Protein AF-A0A925WE51-F1 (afdb_monomer_lite)

pLDDT: mean 95.67, std 2.16, range [89.94, 98.38]

Radius of gyration: 11.69 Å; chains: 1; bounding box: 28×20×28 Å

Foldseek 3Di:
DAQPDPPKWKWKAWDFLPHHNVDTDTFDDPDRGDTDDDGQGPAKIWMWMDINNPHTFDDGIDIDGGPDDDDDDTDD

Structure (mmCIF, N/CA/C/O backbone):
data_AF-A0A925WE51-F1
#
_entry.id   AF-A0A925WE51-F1
#
loop_
_atom_site.group_PDB
_atom_site.id
_atom_site.type_symbol
_atom_site.label_atom_id
_atom_site.label_alt_id
_atom_site.label_comp_id
_atom_site.label_asym_id
_atom_site.label_entity_id
_atom_site.label_seq_id
_atom_site.pdbx_PDB_ins_code
_atom_site.Cartn_x
_atom_site.Cartn_y
_atom_site.Cartn_z
_atom_site.occupancy
_atom_site.B_iso_or_equiv
_atom_site.auth_seq_id
_atom_site.auth_comp_id
_atom_site.auth_asym_id
_atom_site.auth_atom_id
_atom_site.pdbx_PDB_model_num
ATOM 1 N N . LYS A 1 1 ? 6.920 -6.521 1.120 1.00 89.94 1 LYS A N 1
ATOM 2 C CA . LYS A 1 1 ? 8.356 -6.255 0.895 1.00 89.94 1 LYS A CA 1
ATOM 3 C C . LYS A 1 1 ? 8.694 -6.737 -0.501 1.00 89.94 1 LYS A C 1
ATOM 5 O O . LYS A 1 1 ? 8.317 -7.860 -0.805 1.00 89.94 1 LYS A O 1
ATOM 10 N N . ILE A 1 2 ? 9.285 -5.893 -1.333 1.00 94.38 2 ILE A N 1
ATOM 11 C CA . ILE A 1 2 ? 9.676 -6.183 -2.713 1.00 94.38 2 ILE A CA 1
ATOM 12 C C . ILE A 1 2 ? 10.637 -5.083 -3.188 1.00 94.38 2 ILE A C 1
ATOM 14 O O . ILE A 1 2 ? 10.414 -3.907 -2.892 1.00 94.38 2 ILE A O 1
ATOM 18 N N . ASP A 1 3 ? 11.688 -5.467 -3.910 1.00 94.44 3 ASP A N 1
ATOM 19 C CA . ASP A 1 3 ? 12.458 -4.536 -4.737 1.00 94.44 3 ASP A CA 1
ATOM 20 C C . ASP A 1 3 ? 11.714 -4.357 -6.067 1.00 94.44 3 ASP A C 1
ATOM 22 O O . ASP A 1 3 ? 11.419 -5.333 -6.756 1.00 94.44 3 ASP A O 1
ATOM 26 N N . ILE A 1 4 ? 11.366 -3.114 -6.393 1.00 93.56 4 ILE A N 1
ATOM 27 C CA . ILE A 1 4 ? 10.644 -2.757 -7.620 1.00 93.56 4 ILE A CA 1
ATOM 28 C C . ILE A 1 4 ? 11.535 -2.036 -8.632 1.00 93.56 4 ILE A C 1
ATOM 30 O O . ILE A 1 4 ? 11.026 -1.533 -9.627 1.00 93.56 4 ILE A O 1
ATOM 34 N N . GLY A 1 5 ? 12.848 -1.976 -8.409 1.00 93.12 5 GLY A N 1
ATOM 35 C CA . GLY A 1 5 ? 13.801 -1.310 -9.288 1.00 93.12 5 GLY A CA 1
ATOM 36 C C . GLY A 1 5 ? 13.836 0.215 -9.139 1.00 93.12 5 GLY A C 1
ATOM 37 O O . GLY A 1 5 ? 12.910 0.860 -8.642 1.00 93.12 5 GLY A O 1
ATOM 38 N N . PHE A 1 6 ? 14.947 0.804 -9.585 1.00 91.12 6 PHE A N 1
ATOM 39 C CA . PHE A 1 6 ? 15.191 2.243 -9.493 1.00 91.12 6 PHE A CA 1
ATOM 40 C C . PHE A 1 6 ? 14.169 3.061 -10.297 1.00 91.12 6 PHE A C 1
ATOM 42 O O . PHE A 1 6 ? 13.818 2.710 -11.420 1.00 91.12 6 PHE A O 1
ATOM 49 N N . GLY A 1 7 ? 13.724 4.184 -9.726 1.00 92.88 7 GLY A N 1
ATOM 50 C CA . GLY A 1 7 ? 12.767 5.101 -10.354 1.00 92.88 7 GLY A CA 1
ATOM 51 C C . GLY A 1 7 ? 11.297 4.705 -10.189 1.00 92.88 7 GLY A C 1
ATOM 52 O O . GLY A 1 7 ? 10.423 5.517 -10.481 1.00 92.88 7 GLY A O 1
ATOM 53 N N . ASN A 1 8 ? 11.017 3.508 -9.671 1.00 96.56 8 ASN A N 1
ATOM 54 C CA . ASN A 1 8 ? 9.659 3.045 -9.426 1.00 96.56 8 ASN A CA 1
ATOM 55 C C . ASN A 1 8 ? 9.178 3.379 -8.008 1.00 96.56 8 ASN A C 1
ATOM 57 O O . ASN A 1 8 ? 9.969 3.575 -7.081 1.00 96.56 8 ASN A O 1
ATOM 61 N N . LYS A 1 9 ? 7.854 3.432 -7.829 1.00 97.06 9 LYS A N 1
ATOM 62 C CA . LYS A 1 9 ? 7.221 3.721 -6.539 1.00 97.06 9 LYS A CA 1
ATOM 63 C C . LYS A 1 9 ? 5.980 2.866 -6.312 1.00 97.06 9 LYS A C 1
ATOM 65 O O . LYS A 1 9 ? 5.190 2.661 -7.233 1.00 97.06 9 LYS A O 1
ATOM 70 N N . LEU A 1 10 ? 5.790 2.398 -5.077 1.00 97.75 10 LEU A N 1
ATOM 71 C CA . LEU A 1 10 ? 4.538 1.759 -4.678 1.00 97.75 10 LEU A CA 1
ATOM 72 C C . LEU A 1 10 ? 3.492 2.787 -4.269 1.00 97.75 10 LEU A C 1
ATOM 74 O O . LEU A 1 10 ? 3.790 3.766 -3.584 1.00 97.75 10 LEU A O 1
ATOM 78 N N . PHE A 1 11 ? 2.254 2.501 -4.642 1.00 98.38 11 PHE A N 1
ATOM 79 C CA . PHE A 1 11 ? 1.065 3.244 -4.263 1.00 98.38 11 PHE A CA 1
ATOM 80 C C . PHE A 1 11 ? 0.060 2.308 -3.608 1.00 98.38 11 PHE A C 1
ATOM 82 O O . PHE A 1 11 ? 0.055 1.102 -3.861 1.00 98.38 11 PHE A O 1
ATOM 89 N N . VAL A 1 12 ? -0.798 2.871 -2.767 1.00 97.94 12 VAL A N 1
ATOM 90 C CA . VAL A 1 12 ? -1.997 2.201 -2.280 1.00 97.94 12 VAL A CA 1
ATOM 91 C C . VAL A 1 12 ? -3.225 2.917 -2.815 1.00 97.94 12 VAL A C 1
ATOM 93 O O . VAL A 1 12 ? -3.280 4.146 -2.830 1.00 97.94 12 VAL A O 1
ATOM 96 N N . ARG A 1 13 ? -4.224 2.138 -3.204 1.00 98.31 13 ARG A N 1
ATOM 97 C CA . ARG A 1 13 ? -5.591 2.596 -3.452 1.00 98.31 13 ARG A CA 1
ATOM 98 C C . ARG A 1 13 ? -6.537 1.762 -2.608 1.00 98.31 13 ARG A C 1
ATOM 100 O O . ARG A 1 13 ? -6.219 0.616 -2.297 1.00 98.31 13 ARG A O 1
ATOM 107 N N . GLY A 1 14 ? -7.650 2.334 -2.178 1.00 97.69 14 GLY A N 1
ATOM 108 C CA . GLY A 1 14 ? -8.522 1.651 -1.233 1.00 97.69 14 GLY A CA 1
ATOM 109 C C . GLY A 1 14 ? -9.696 2.469 -0.729 1.00 97.69 14 GLY A C 1
ATOM 110 O O . GLY A 1 14 ? -9.990 3.551 -1.222 1.00 97.69 14 GLY A O 1
ATOM 111 N N . GLN A 1 15 ? -10.323 1.954 0.321 1.00 97.19 15 GLN A N 1
ATOM 112 C CA . GLN A 1 15 ? -11.407 2.582 1.053 1.00 97.19 15 GLN A CA 1
ATOM 113 C C . GLN A 1 15 ? -11.082 2.656 2.550 1.00 97.19 15 GLN A C 1
ATOM 115 O O . GLN A 1 15 ? -10.584 1.701 3.151 1.00 97.19 15 GLN A O 1
ATOM 120 N N . GLY A 1 16 ? -11.428 3.799 3.150 1.00 95.06 16 GLY A N 1
ATOM 121 C CA . GLY A 1 16 ? -11.228 4.099 4.570 1.00 95.06 16 GLY A CA 1
ATOM 122 C C . GLY A 1 16 ? -9.932 4.870 4.843 1.00 95.06 16 GLY A C 1
ATOM 123 O O . GLY A 1 16 ? -9.030 4.894 4.019 1.00 95.06 16 GLY A O 1
ATOM 124 N N . ALA A 1 17 ? -9.862 5.562 5.987 1.00 93.31 17 ALA A N 1
ATOM 125 C CA . ALA A 1 17 ? -8.728 6.407 6.410 1.00 93.31 17 ALA A CA 1
ATOM 126 C C . ALA A 1 17 ? -8.152 7.353 5.327 1.00 93.31 17 ALA A C 1
ATOM 128 O O . ALA A 1 17 ? -6.950 7.611 5.299 1.00 93.31 17 ALA A O 1
ATOM 129 N N . GLY A 1 18 ? -9.011 7.878 4.444 1.00 92.94 18 GLY A N 1
ATOM 130 C CA . GLY A 1 18 ? -8.617 8.793 3.366 1.00 92.94 18 GLY A CA 1
ATOM 131 C C . GLY A 1 18 ? -8.081 8.118 2.098 1.00 92.94 18 GLY A C 1
ATOM 132 O O . GLY A 1 18 ? -7.661 8.823 1.186 1.00 92.94 18 GLY A O 1
ATOM 133 N N . LEU A 1 19 ? -8.104 6.784 2.017 1.00 96.12 19 LEU A N 1
ATOM 134 C CA . LEU A 1 19 ? -7.817 6.057 0.782 1.00 96.12 19 LEU A CA 1
ATOM 135 C C . LEU A 1 19 ? -8.926 6.281 -0.261 1.00 96.12 19 LEU A C 1
ATOM 137 O O . LEU A 1 19 ? -10.094 6.469 0.093 1.00 96.12 19 LEU A O 1
ATOM 141 N N . SER A 1 20 ? -8.546 6.218 -1.538 1.00 97.12 20 SER A N 1
ATOM 142 C CA . SER A 1 20 ? -9.453 6.229 -2.689 1.00 97.12 20 SER A CA 1
ATOM 143 C C . SER A 1 20 ? -9.079 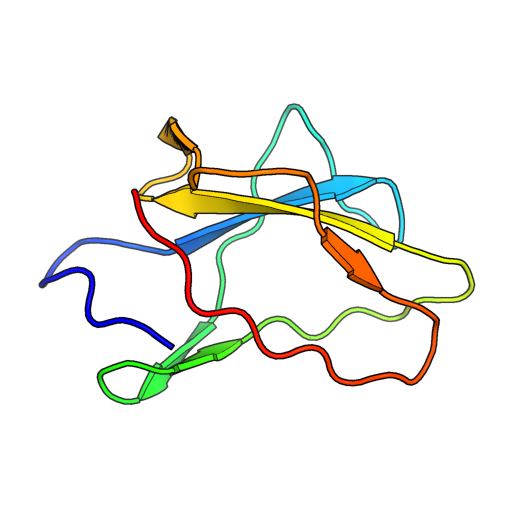5.121 -3.676 1.00 97.12 20 SER A C 1
ATOM 145 O O . SER A 1 20 ? -7.905 4.767 -3.800 1.00 97.12 20 SER A O 1
ATOM 147 N N . TRP A 1 21 ? -10.066 4.576 -4.389 1.00 97.88 21 TRP A N 1
ATOM 148 C CA . TRP A 1 21 ? -9.839 3.665 -5.516 1.00 97.88 21 TRP A CA 1
ATOM 149 C C . TRP A 1 21 ? -9.454 4.406 -6.809 1.00 97.88 21 TRP A C 1
ATOM 151 O O . TRP A 1 21 ? -8.852 3.817 -7.708 1.00 97.88 21 TRP A O 1
ATOM 161 N N . ASP A 1 22 ? -9.715 5.712 -6.874 1.00 97.19 22 ASP A N 1
ATOM 162 C CA . ASP A 1 22 ? -9.453 6.554 -8.045 1.00 97.19 22 ASP A CA 1
ATOM 163 C C . ASP A 1 22 ? -8.075 7.226 -7.999 1.00 97.19 22 ASP A C 1
ATOM 165 O O . ASP A 1 22 ? -7.472 7.479 -9.045 1.00 97.19 22 ASP A O 1
ATOM 169 N N . HIS A 1 23 ? -7.553 7.479 -6.794 1.00 95.50 23 HIS A N 1
ATOM 170 C CA . HIS A 1 23 ? -6.296 8.196 -6.577 1.00 95.50 23 HIS A CA 1
ATOM 171 C C . HIS A 1 23 ? -5.393 7.464 -5.586 1.00 95.50 23 HIS A C 1
ATOM 173 O O . HIS A 1 23 ? -5.786 7.218 -4.443 1.00 95.50 23 HIS A O 1
ATOM 179 N N . GLY A 1 24 ? -4.171 7.140 -6.017 1.00 97.38 24 GLY A N 1
ATOM 180 C CA . GLY A 1 24 ? -3.204 6.444 -5.182 1.00 97.38 24 GLY A CA 1
ATOM 181 C C . GLY A 1 24 ? -2.475 7.350 -4.202 1.00 97.38 24 GLY A C 1
ATOM 182 O O . GLY A 1 24 ? -2.099 8.479 -4.517 1.00 97.38 24 GLY A O 1
ATOM 183 N N . ILE A 1 25 ? -2.195 6.811 -3.018 1.00 97.69 25 ILE A N 1
ATOM 184 C CA . ILE A 1 25 ? -1.279 7.415 -2.049 1.00 97.69 25 ILE A CA 1
ATOM 185 C C . ILE A 1 25 ? 0.074 6.706 -2.155 1.00 97.69 25 ILE A C 1
ATOM 187 O O . ILE A 1 25 ? 0.124 5.480 -2.027 1.00 97.69 25 ILE A O 1
ATOM 191 N N . PRO A 1 26 ? 1.180 7.437 -2.373 1.00 97.44 26 PRO A N 1
ATOM 192 C CA . PRO A 1 26 ? 2.501 6.832 -2.446 1.00 97.44 26 PRO A CA 1
ATOM 193 C C . PRO A 1 26 ? 2.942 6.275 -1.088 1.00 97.44 26 PRO A C 1
ATOM 195 O O . PRO A 1 26 ? 2.802 6.939 -0.061 1.00 97.44 26 PRO A O 1
ATOM 198 N N . LEU A 1 27 ? 3.554 5.092 -1.097 1.00 97.56 27 LEU A N 1
ATOM 199 C CA . LEU A 1 27 ? 4.223 4.528 0.071 1.00 97.56 27 LEU A CA 1
ATOM 200 C C . LEU A 1 27 ? 5.604 5.171 0.261 1.00 97.56 27 LEU A C 1
ATOM 202 O O . LEU A 1 27 ? 6.260 5.613 -0.690 1.00 97.56 27 LEU A O 1
ATOM 206 N N . GLU A 1 28 ? 6.060 5.177 1.507 1.00 97.06 28 GLU A N 1
ATOM 207 C CA . GLU A 1 28 ? 7.423 5.529 1.890 1.00 97.06 28 GLU A CA 1
ATOM 208 C C . GLU A 1 28 ? 8.350 4.326 1.672 1.00 97.06 28 GLU A C 1
ATOM 210 O O . GLU A 1 28 ? 8.069 3.233 2.165 1.00 97.06 28 GLU A O 1
ATOM 215 N N . CYS A 1 29 ? 9.454 4.520 0.949 1.00 95.50 29 CYS A N 1
ATOM 216 C CA . CYS A 1 29 ? 10.517 3.524 0.820 1.00 95.50 29 CYS A CA 1
ATOM 217 C C . CYS A 1 29 ? 11.463 3.665 2.018 1.00 95.50 29 CYS A C 1
ATOM 219 O O . CYS A 1 29 ? 12.159 4.674 2.126 1.00 95.50 29 CYS A O 1
ATOM 221 N N . VAL A 1 30 ? 11.450 2.697 2.938 1.00 95.75 30 VAL A N 1
ATOM 222 C CA . VAL A 1 30 ? 12.230 2.775 4.191 1.00 95.75 30 VAL A CA 1
ATOM 223 C C . VAL A 1 30 ? 13.546 1.997 4.125 1.00 95.75 30 VAL A C 1
ATOM 225 O O . VAL A 1 30 ? 14.464 2.285 4.885 1.00 95.75 30 VAL A O 1
ATOM 228 N N . ASP A 1 31 ? 13.639 1.014 3.230 1.00 93.88 31 ASP A N 1
ATOM 229 C CA . ASP A 1 31 ? 14.864 0.290 2.880 1.00 93.88 31 ASP A CA 1
ATOM 230 C C . ASP A 1 31 ? 14.735 -0.276 1.452 1.00 93.88 31 ASP A C 1
ATOM 232 O O . ASP A 1 31 ? 13.736 -0.021 0.782 1.00 93.88 31 ASP A O 1
ATOM 236 N N . SER A 1 32 ? 15.721 -1.047 0.979 1.00 90.75 32 SER A N 1
ATOM 237 C CA . SER A 1 32 ? 15.772 -1.553 -0.404 1.00 90.75 32 SER A CA 1
ATOM 238 C C . SER A 1 32 ? 14.545 -2.354 -0.857 1.00 90.75 32 SER A C 1
ATOM 240 O O . SER A 1 32 ? 14.328 -2.502 -2.055 1.00 90.75 32 SER A O 1
ATOM 242 N N . GLN A 1 33 ? 13.741 -2.878 0.068 1.00 94.38 33 GLN A N 1
ATOM 243 C CA . GLN A 1 33 ? 12.583 -3.715 -0.246 1.00 94.38 33 GLN A CA 1
ATOM 244 C C . GLN A 1 33 ? 11.346 -3.407 0.608 1.00 94.38 33 GLN A C 1
ATOM 246 O O . GLN A 1 33 ? 10.265 -3.963 0.379 1.00 94.38 33 GLN A O 1
ATOM 251 N N . THR A 1 34 ? 11.464 -2.574 1.635 1.00 95.31 34 THR A N 1
ATOM 252 C CA . THR A 1 34 ? 10.369 -2.282 2.554 1.00 95.31 34 THR A CA 1
ATOM 253 C C . THR A 1 34 ? 9.711 -0.966 2.185 1.00 95.31 34 THR A C 1
ATOM 255 O O . THR A 1 34 ? 10.320 0.102 2.196 1.00 95.31 34 THR A O 1
ATOM 258 N N . TRP A 1 35 ? 8.409 -1.065 1.947 1.00 97.19 35 TRP A N 1
ATOM 259 C CA . TRP A 1 35 ? 7.527 0.056 1.682 1.00 97.19 35 TRP A CA 1
ATOM 260 C C . TRP A 1 35 ? 6.513 0.165 2.812 1.00 97.19 35 TRP A C 1
ATOM 262 O O . TRP A 1 35 ? 5.991 -0.854 3.277 1.00 97.19 35 TRP A O 1
ATOM 272 N N . ARG A 1 36 ? 6.253 1.384 3.279 1.00 97.31 36 ARG A N 1
ATOM 273 C CA . ARG A 1 36 ? 5.421 1.640 4.453 1.00 97.31 36 ARG A CA 1
ATOM 274 C C . ARG A 1 36 ? 4.362 2.694 4.169 1.00 97.31 36 ARG A C 1
ATOM 276 O O . ARG A 1 36 ? 4.614 3.696 3.510 1.00 97.31 36 ARG A O 1
ATOM 283 N N . LEU A 1 37 ? 3.191 2.469 4.751 1.00 95.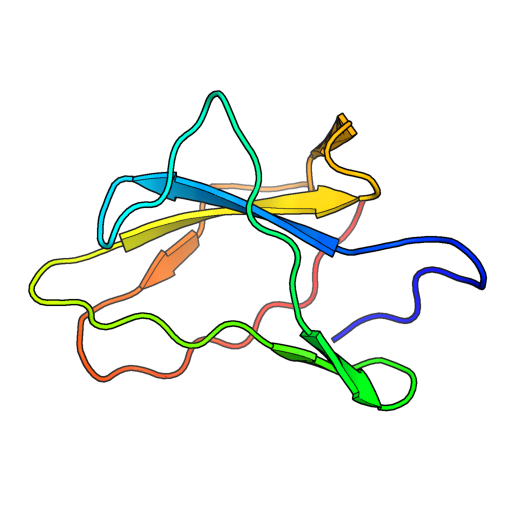75 37 LEU A N 1
ATOM 284 C CA . LEU A 1 37 ? 2.162 3.475 4.939 1.00 95.75 37 LEU A CA 1
ATOM 285 C C . LEU A 1 37 ? 1.622 3.363 6.365 1.00 95.75 37 LEU A C 1
ATOM 287 O O . LEU A 1 37 ? 1.344 2.262 6.840 1.00 95.75 37 LEU A O 1
ATOM 291 N N . THR A 1 38 ? 1.450 4.507 7.021 1.00 95.00 38 THR A N 1
ATOM 292 C CA . THR A 1 38 ? 0.799 4.616 8.329 1.00 95.00 38 THR A CA 1
ATOM 293 C C . THR A 1 38 ? -0.396 5.544 8.185 1.00 95.00 38 THR A C 1
ATOM 295 O O . THR A 1 38 ? -0.230 6.692 7.781 1.00 95.00 38 THR A O 1
ATOM 298 N N . VAL A 1 39 ? -1.591 5.062 8.527 1.00 93.06 39 VAL A N 1
ATOM 299 C CA . VAL A 1 39 ? -2.829 5.852 8.478 1.00 93.06 39 VAL A CA 1
ATOM 300 C C . VAL A 1 39 ? -3.624 5.703 9.778 1.00 93.06 39 VAL A C 1
ATOM 302 O O . VAL A 1 39 ? -3.642 4.616 10.364 1.00 93.06 39 VAL A O 1
ATOM 305 N N . PRO A 1 40 ? -4.296 6.767 10.252 1.00 91.56 40 PRO A N 1
ATOM 306 C CA . PRO A 1 40 ? -5.186 6.682 11.402 1.00 91.56 40 PRO A CA 1
ATOM 307 C C . PRO A 1 40 ? -6.493 5.985 10.999 1.00 91.56 40 PRO A C 1
ATOM 309 O O . PRO A 1 40 ? -7.385 6.592 10.407 1.00 91.56 40 PRO A O 1
ATOM 312 N N . ALA A 1 41 ? -6.614 4.699 11.322 1.00 91.69 41 ALA A N 1
ATOM 313 C CA . ALA A 1 41 ? -7.802 3.903 11.025 1.00 91.69 41 ALA A CA 1
ATOM 314 C C . ALA A 1 41 ? -8.708 3.765 12.257 1.00 91.69 41 ALA A C 1
ATOM 316 O O . ALA A 1 41 ? -8.263 3.295 13.304 1.00 91.69 41 ALA A O 1
ATOM 317 N N . LYS A 1 42 ? -9.982 4.154 12.116 1.00 92.06 42 LYS A N 1
ATOM 318 C CA . LYS A 1 42 ? -11.050 3.867 13.094 1.00 92.06 42 LYS A CA 1
ATOM 319 C C . LYS A 1 42 ? -11.840 2.612 12.728 1.00 92.06 42 LYS A C 1
ATOM 321 O O . LYS A 1 42 ? -12.222 1.857 13.613 1.00 92.06 42 LYS A O 1
ATOM 326 N N . ASP A 1 43 ? -11.999 2.379 11.428 1.00 94.00 43 ASP A N 1
ATOM 327 C CA . ASP A 1 43 ? -12.713 1.249 10.842 1.00 94.00 43 ASP A CA 1
ATOM 328 C C . ASP A 1 43 ? -11.772 0.375 10.008 1.00 94.00 43 ASP A C 1
ATOM 330 O O . ASP A 1 43 ? -10.600 0.705 9.799 1.00 94.00 43 ASP A O 1
ATOM 334 N N . LYS A 1 44 ? -12.286 -0.764 9.533 1.00 94.88 44 LYS A N 1
ATOM 335 C CA . LYS A 1 44 ? -11.541 -1.633 8.618 1.00 94.88 44 LYS A CA 1
ATOM 336 C C . LYS A 1 44 ? -11.193 -0.882 7.332 1.00 94.88 44 LYS A C 1
ATOM 338 O O . LYS A 1 44 ? -12.007 -0.137 6.794 1.00 94.88 44 LYS A O 1
ATOM 343 N N . LEU A 1 45 ? -9.991 -1.139 6.840 1.00 96.00 45 LEU A N 1
ATOM 344 C CA . LEU A 1 45 ? -9.493 -0.677 5.554 1.00 96.00 45 LEU A CA 1
ATOM 345 C C . LEU A 1 45 ? -9.581 -1.821 4.557 1.00 96.00 45 LEU A C 1
ATOM 347 O O . LEU A 1 45 ? -9.235 -2.950 4.904 1.00 96.00 45 LEU A O 1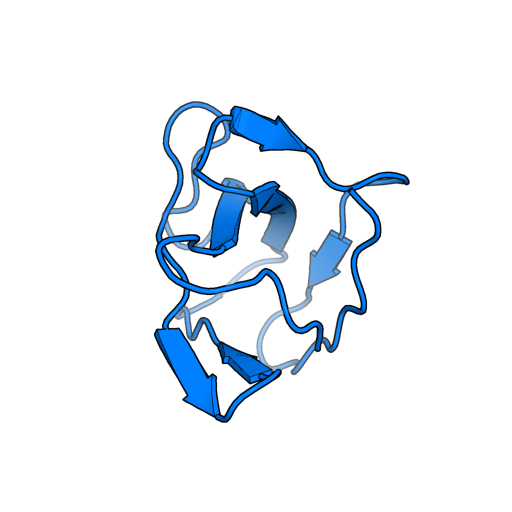
ATOM 351 N N . GLN A 1 46 ? -9.970 -1.510 3.330 1.00 97.69 46 GLN A N 1
ATOM 352 C CA . GLN A 1 46 ? -9.811 -2.397 2.182 1.00 97.69 46 GLN A CA 1
ATOM 353 C C . GLN A 1 46 ? -8.940 -1.677 1.166 1.00 97.69 46 GLN A C 1
ATOM 355 O O . GLN A 1 46 ? -9.203 -0.518 0.859 1.00 97.69 46 GLN A O 1
ATOM 360 N N . PHE A 1 47 ? -7.878 -2.312 0.691 1.00 97.69 47 PHE A N 1
ATOM 361 C CA . PHE A 1 47 ? -6.919 -1.651 -0.182 1.00 97.69 47 PHE A CA 1
ATOM 362 C C . PHE A 1 47 ? -6.165 -2.631 -1.069 1.00 97.69 47 PHE A C 1
ATOM 364 O O . PHE A 1 47 ? -6.103 -3.827 -0.796 1.00 97.69 47 PHE A O 1
ATOM 371 N N . LYS A 1 48 ? -5.516 -2.102 -2.103 1.00 98.31 48 LYS A N 1
ATOM 372 C CA . LYS A 1 48 ? -4.623 -2.852 -2.979 1.00 98.31 48 LYS A CA 1
ATOM 373 C C . LYS A 1 48 ? -3.414 -2.009 -3.365 1.00 98.31 48 LYS A C 1
ATOM 375 O O . LYS A 1 48 ? -3.465 -0.777 -3.363 1.00 98.31 48 LYS A O 1
ATOM 380 N N . LEU A 1 49 ? -2.306 -2.689 -3.640 1.00 98.19 49 LEU A N 1
ATOM 381 C CA . LEU A 1 49 ? -1.047 -2.057 -4.019 1.00 98.19 49 LEU A CA 1
ATOM 382 C C . LEU A 1 49 ? -0.961 -1.880 -5.532 1.00 98.19 49 LEU A C 1
ATOM 384 O O . LEU A 1 49 ? -1.437 -2.729 -6.287 1.00 98.19 49 LEU A O 1
ATOM 388 N N . LEU A 1 50 ? -0.314 -0.797 -5.956 1.00 98.38 50 LEU A N 1
ATOM 389 C CA . LEU A 1 50 ? 0.006 -0.532 -7.349 1.00 98.38 50 LEU A CA 1
ATOM 390 C C . LEU A 1 50 ? 1.481 -0.180 -7.508 1.00 98.38 50 LEU A C 1
ATOM 392 O O . LEU A 1 50 ? 2.056 0.527 -6.679 1.00 98.38 50 LEU A O 1
ATOM 396 N N . LEU A 1 51 ? 2.061 -0.612 -8.620 1.00 98.12 51 LEU A N 1
ATOM 397 C CA . LEU A 1 51 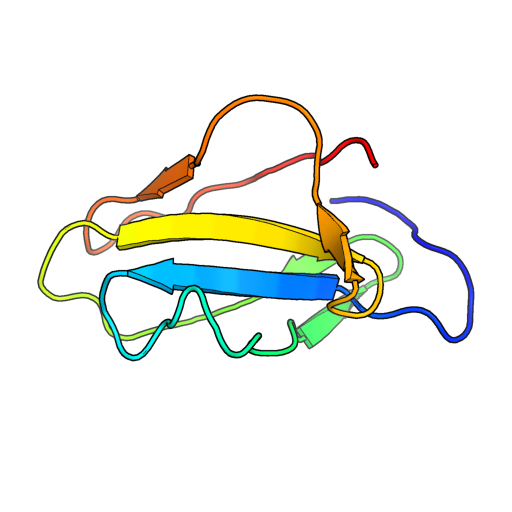? 3.331 -0.113 -9.121 1.00 98.12 51 LEU A CA 1
ATOM 398 C C . LEU A 1 51 ? 3.065 1.122 -9.990 1.00 98.12 51 LEU A C 1
ATOM 400 O O . LEU A 1 51 ? 2.258 1.075 -10.923 1.00 98.12 51 LEU A O 1
ATOM 404 N N . ASN A 1 52 ? 3.732 2.231 -9.663 1.00 97.50 52 ASN A N 1
ATOM 405 C CA . ASN A 1 52 ? 3.632 3.519 -10.361 1.00 97.50 52 ASN A CA 1
ATOM 406 C C . ASN A 1 52 ? 2.186 4.006 -10.560 1.00 97.50 52 ASN A C 1
ATOM 408 O O . ASN A 1 52 ? 1.852 4.586 -11.590 1.00 97.50 52 ASN A O 1
ATOM 412 N N . ASP A 1 53 ? 1.323 3.708 -9.586 1.00 97.75 53 ASP A N 1
ATOM 413 C CA . ASP A 1 53 ? -0.105 4.041 -9.582 1.00 97.75 53 ASP A CA 1
ATOM 414 C C . ASP A 1 53 ? -0.888 3.561 -10.823 1.00 97.75 53 ASP A C 1
ATOM 416 O O . ASP A 1 53 ? -1.949 4.091 -11.140 1.00 97.75 53 ASP A O 1
ATOM 420 N N . SER A 1 54 ? -0.349 2.566 -11.539 1.00 97.19 54 SER A N 1
ATOM 421 C CA . SER A 1 54 ? -0.850 2.144 -12.856 1.00 97.19 54 SER A CA 1
ATOM 422 C C . SER A 1 54 ? -1.017 0.631 -12.981 1.00 97.19 54 SER A C 1
ATOM 424 O O . SER A 1 54 ? -1.965 0.166 -13.608 1.00 97.19 54 SER A O 1
ATOM 426 N N . VAL A 1 55 ? -0.113 -0.155 -12.388 1.00 98.00 55 VAL A N 1
ATOM 427 C CA . VAL A 1 55 ? -0.153 -1.624 -12.462 1.00 98.00 55 VAL A CA 1
ATOM 428 C C . VAL A 1 55 ? -0.609 -2.179 -11.122 1.00 98.00 55 VAL A C 1
ATOM 430 O O . VAL A 1 55 ? 0.081 -2.010 -10.120 1.00 98.00 55 VAL A O 1
ATOM 433 N N . TRP A 1 56 ? -1.764 -2.839 -11.097 1.00 98.12 56 TRP A N 1
ATOM 434 C CA . TRP A 1 56 ? -2.299 -3.466 -9.890 1.00 98.12 56 TRP A CA 1
ATOM 435 C C . TRP A 1 56 ? -1.496 -4.697 -9.484 1.00 98.12 56 TRP A C 1
ATOM 437 O O . TRP A 1 56 ? -1.115 -5.502 -10.330 1.00 98.12 56 TRP A O 1
ATOM 447 N N . ALA A 1 57 ? -1.306 -4.876 -8.178 1.00 98.06 57 ALA A N 1
ATOM 448 C CA . ALA A 1 57 ? -0.832 -6.142 -7.645 1.00 98.06 57 ALA A CA 1
ATOM 449 C C . ALA A 1 57 ? -1.839 -7.268 -7.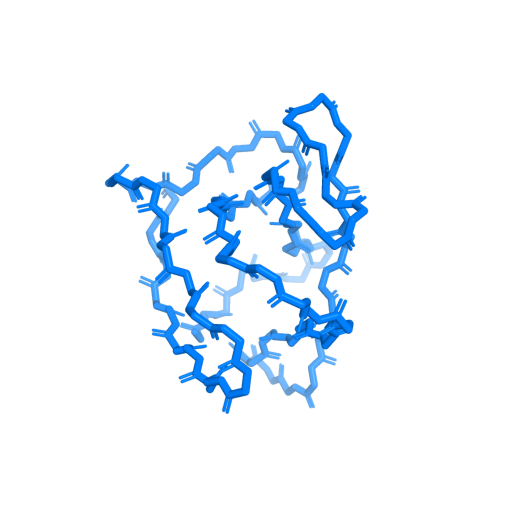944 1.00 98.06 57 ALA A C 1
ATOM 451 O O . ALA A 1 57 ? -3.056 -7.059 -7.950 1.00 98.06 57 ALA A O 1
ATOM 452 N N . GLN A 1 58 ? -1.326 -8.470 -8.165 1.00 97.69 58 GLN A N 1
ATOM 453 C CA . GLN A 1 58 ? -2.108 -9.680 -8.386 1.00 97.69 58 GLN A CA 1
ATOM 454 C C . GLN A 1 58 ? -2.814 -10.135 -7.100 1.00 97.69 58 GLN A C 1
ATOM 456 O O . GLN A 1 58 ? -2.388 -9.819 -5.987 1.00 97.69 58 GLN A O 1
ATOM 461 N N . GLY A 1 59 ? -3.879 -10.923 -7.265 1.00 96.50 59 GLY A N 1
ATOM 462 C CA . GLY A 1 59 ? -4.683 -11.449 -6.161 1.00 96.50 59 GLY A CA 1
ATOM 463 C C . GLY A 1 59 ? -5.816 -10.518 -5.729 1.00 96.50 59 GLY A C 1
ATOM 464 O O . GLY A 1 59 ? -6.189 -9.594 -6.451 1.00 96.50 59 GLY A O 1
ATOM 465 N N . GLU A 1 60 ? -6.378 -10.800 -4.559 1.00 97.06 60 GLU A N 1
ATOM 466 C CA . GLU A 1 60 ? -7.523 -10.086 -3.985 1.00 97.06 60 GLU A CA 1
ATOM 467 C C . GLU A 1 60 ? -7.112 -8.798 -3.256 1.00 97.06 60 GLU A C 1
ATOM 469 O O . GLU A 1 60 ? -5.934 -8.554 -2.979 1.00 97.06 60 GLU A O 1
ATOM 474 N N . ASP A 1 61 ? -8.103 -7.976 -2.919 1.00 97.62 61 ASP A N 1
ATOM 475 C CA . ASP A 1 61 ? -7.895 -6.815 -2.058 1.00 97.62 61 ASP A CA 1
ATOM 476 C C . ASP A 1 61 ? -7.511 -7.237 -0.635 1.00 97.62 61 ASP A C 1
ATOM 478 O O . ASP A 1 61 ? -7.991 -8.228 -0.078 1.00 97.62 61 ASP A O 1
ATOM 482 N N . VAL A 1 62 ? -6.664 -6.433 -0.004 1.00 97.06 62 VAL A N 1
ATOM 483 C CA . VAL A 1 62 ? -6.201 -6.646 1.362 1.00 97.06 62 VAL A CA 1
ATOM 484 C C . VAL A 1 62 ? -7.128 -5.927 2.331 1.00 97.06 62 VAL A C 1
ATOM 486 O O . VAL A 1 62 ? -7.420 -4.743 2.168 1.00 97.06 62 VAL A O 1
ATOM 489 N N . VAL A 1 63 ? -7.542 -6.628 3.388 1.00 96.31 63 VAL A N 1
ATOM 490 C CA . VAL A 1 63 ? -8.345 -6.054 4.473 1.00 96.31 63 VAL A CA 1
ATOM 491 C C . VAL A 1 63 ? -7.498 -5.920 5.736 1.00 96.31 63 VAL A C 1
ATOM 493 O O . VAL A 1 63 ? -6.957 -6.904 6.240 1.00 96.31 63 VAL A O 1
ATOM 496 N N . ALA A 1 64 ? -7.412 -4.708 6.285 1.00 95.50 64 ALA A N 1
ATOM 497 C CA . ALA A 1 64 ? -6.725 -4.431 7.545 1.00 95.50 64 ALA A CA 1
ATOM 498 C C . ALA A 1 64 ? -7.700 -3.914 8.605 1.00 95.50 64 ALA A C 1
ATOM 500 O O . ALA A 1 64 ? -8.483 -2.998 8.363 1.00 95.50 64 ALA A O 1
ATOM 501 N N . ALA A 1 65 ? -7.640 -4.489 9.806 1.00 95.06 65 ALA A N 1
ATOM 502 C CA . ALA A 1 65 ? -8.391 -3.990 10.953 1.00 95.06 65 ALA A CA 1
ATOM 503 C C . ALA A 1 65 ? -7.631 -2.848 11.662 1.00 95.06 65 ALA A C 1
ATOM 505 O O . ALA A 1 65 ? -6.395 -2.838 11.644 1.00 95.06 65 ALA A O 1
ATOM 506 N N . PRO A 1 66 ? -8.337 -1.926 12.340 1.00 94.50 66 PRO A N 1
ATOM 507 C CA . PRO A 1 66 ? -7.718 -0.886 13.159 1.00 94.50 66 PRO A CA 1
ATOM 508 C C . PRO A 1 66 ? -6.676 -1.434 14.142 1.00 94.50 66 PRO A C 1
ATOM 510 O O . PRO A 1 66 ? -6.864 -2.490 14.749 1.00 94.50 66 PRO A O 1
ATOM 513 N N . GLY A 1 67 ? -5.566 -0.709 14.304 1.00 93.06 67 GLY A N 1
ATOM 514 C CA . GLY A 1 67 ? -4.494 -1.066 15.241 1.00 93.06 67 GLY A CA 1
ATOM 515 C C . GLY A 1 67 ? -3.676 -2.305 14.855 1.00 93.06 67 GLY A C 1
ATOM 516 O O . GLY A 1 67 ? -2.858 -2.766 15.652 1.00 93.06 67 GLY A O 1
ATOM 517 N N . LYS A 1 68 ? -3.875 -2.867 13.656 1.00 92.69 68 LYS A N 1
ATOM 518 C CA . LYS A 1 68 ? -3.088 -3.999 13.155 1.00 92.69 68 LYS A CA 1
ATOM 519 C C . LYS A 1 68 ? -2.035 -3.545 12.156 1.00 92.69 68 LYS A C 1
ATOM 521 O O . LYS A 1 68 ? -2.285 -2.714 11.290 1.00 92.69 68 LYS A O 1
ATOM 526 N N . ARG A 1 69 ? -0.860 -4.165 12.253 1.00 93.25 69 ARG A N 1
ATOM 527 C CA . ARG A 1 69 ? 0.155 -4.147 11.201 1.00 93.25 69 ARG A CA 1
ATOM 528 C C . ARG A 1 69 ? -0.127 -5.301 10.247 1.00 93.25 69 ARG A C 1
ATOM 530 O O . ARG A 1 69 ? -0.249 -6.438 10.694 1.00 93.25 69 ARG A O 1
ATOM 537 N N . VAL A 1 70 ? -0.205 -4.998 8.957 1.00 94.19 70 VAL A N 1
ATOM 538 C CA . VAL A 1 70 ? -0.331 -5.990 7.884 1.00 94.19 70 VAL A CA 1
ATOM 539 C C . VAL A 1 70 ? 0.933 -5.931 7.038 1.00 94.19 70 VAL A C 1
ATOM 541 O O . VAL A 1 70 ? 1.393 -4.848 6.682 1.00 94.19 70 VAL A O 1
ATOM 544 N N . GLU A 1 71 ? 1.510 -7.092 6.740 1.00 95.50 71 GLU A N 1
ATOM 545 C CA . GLU A 1 71 ? 2.643 -7.210 5.824 1.00 95.50 71 GLU A CA 1
ATOM 546 C C . GLU A 1 71 ? 2.187 -7.906 4.546 1.00 95.50 71 GLU A C 1
ATOM 548 O O . GLU A 1 71 ? 1.559 -8.959 4.598 1.00 95.50 71 GLU A O 1
ATOM 553 N N . VAL A 1 72 ? 2.504 -7.303 3.400 1.00 95.06 72 VAL A N 1
ATOM 554 C CA . VAL A 1 72 ? 2.127 -7.806 2.074 1.00 95.06 72 VAL A CA 1
ATOM 555 C C . VAL A 1 72 ? 3.389 -7.960 1.233 1.00 95.06 72 VAL A C 1
ATOM 557 O O . VAL A 1 72 ? 4.247 -7.070 1.212 1.00 95.06 72 VAL A O 1
ATOM 560 N N . VAL A 1 73 ? 3.511 -9.087 0.537 1.00 96.00 73 VAL A N 1
ATOM 561 C CA . VAL A 1 73 ? 4.507 -9.315 -0.518 1.00 96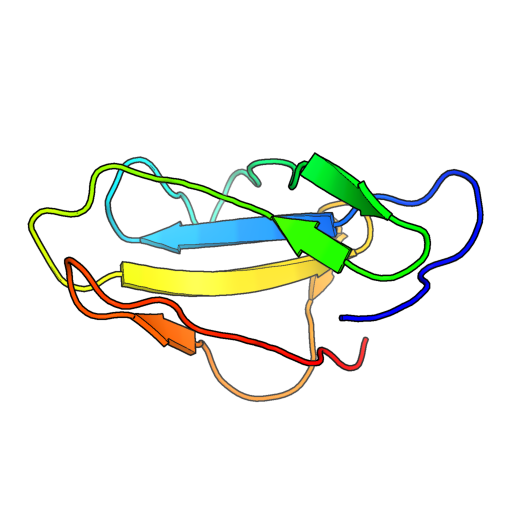.00 73 VAL A CA 1
ATOM 562 C C . VAL A 1 73 ? 3.735 -9.341 -1.838 1.00 96.00 73 VAL A C 1
ATOM 564 O O . VAL A 1 73 ? 3.121 -10.359 -2.144 1.00 96.00 73 VAL A O 1
ATOM 567 N N . PRO A 1 74 ? 3.656 -8.210 -2.561 1.00 95.00 74 PRO A N 1
ATOM 568 C CA . PRO A 1 74 ? 2.890 -8.151 -3.797 1.00 95.00 74 PRO A CA 1
ATOM 569 C C . PRO A 1 74 ? 3.633 -8.855 -4.936 1.00 95.00 74 PRO A C 1
ATOM 571 O O . PRO A 1 74 ? 4.862 -8.843 -4.986 1.00 95.00 74 PRO A O 1
ATOM 574 N N . ALA A 1 75 ? 2.864 -9.400 -5.872 1.00 95.25 75 ALA A N 1
ATOM 575 C CA . ALA A 1 75 ? 3.310 -9.708 -7.224 1.00 95.25 75 ALA A CA 1
ATOM 576 C C . ALA A 1 75 ? 2.623 -8.721 -8.174 1.00 95.25 75 ALA A C 1
ATOM 578 O O . ALA A 1 75 ? 1.451 -8.412 -7.957 1.00 95.25 75 ALA A O 1
ATOM 579 N N . PHE A 1 76 ? 3.340 -8.216 -9.175 1.00 91.62 76 PHE A N 1
ATOM 580 C CA . PHE A 1 76 ? 2.818 -7.310 -10.202 1.00 91.62 76 PHE A CA 1
ATOM 581 C C . PHE A 1 76 ? 2.858 -8.035 -11.544 1.00 91.62 76 PHE A C 1
ATOM 583 O O . PHE A 1 76 ? 3.914 -8.635 -11.840 1.00 91.62 76 PHE A O 1
#

Secondary structure (DSSP, 8-state):
-----TT--EEEEEEBTTB-SSSPEEPEE-SSS-EE-----SS-EEEEEEETTTEEPSSSPEEE-TT---------

Sequence (76 aa):
KIDIGFGNKLFVRGQGAGLSWDHGIPLECVDSQTWRLTVPAKDKLQFKLLLNDSVWAQGEDVVAAPGKRVEVVPAF